Protein AF-A0A932GW50-F1 (afdb_monomer_lite)

Structure (mmCIF, N/CA/C/O backbone):
data_AF-A0A932GW50-F1
#
_entry.id   AF-A0A932GW50-F1
#
loop_
_atom_site.group_PDB
_atom_site.id
_atom_site.type_symbol
_atom_site.label_atom_id
_atom_site.label_alt_id
_atom_site.label_comp_id
_atom_site.label_asym_id
_atom_site.label_entity_id
_atom_site.label_seq_id
_atom_site.pdbx_PDB_ins_code
_atom_site.Cartn_x
_atom_site.Cartn_y
_atom_site.Cartn_z
_atom_site.occupancy
_atom_site.B_iso_or_equiv
_atom_site.auth_seq_id
_atom_site.auth_comp_id
_atom_site.auth_asym_id
_atom_site.auth_atom_id
_atom_site.pdbx_PDB_model_num
ATOM 1 N N . MET A 1 1 ? 64.331 -14.497 -25.524 1.00 54.19 1 MET A N 1
ATOM 2 C CA . MET A 1 1 ? 63.772 -13.332 -24.800 1.00 54.19 1 MET A CA 1
ATOM 3 C C . MET A 1 1 ? 62.437 -12.837 -25.366 1.00 54.19 1 MET A C 1
ATOM 5 O O . MET A 1 1 ? 61.730 -12.164 -24.634 1.00 54.19 1 MET A O 1
ATOM 9 N N . ASN A 1 2 ? 62.036 -13.218 -26.589 1.00 56.28 2 ASN A N 1
ATOM 10 C CA . ASN A 1 2 ? 60.777 -12.749 -27.195 1.00 56.28 2 ASN A CA 1
ATOM 11 C C . ASN A 1 2 ? 59.516 -13.504 -26.724 1.00 56.28 2 ASN A C 1
ATOM 13 O O . ASN A 1 2 ? 58.449 -12.908 -26.663 1.00 56.28 2 ASN A O 1
ATOM 17 N N . SER A 1 3 ? 59.632 -14.767 -26.294 1.00 57.75 3 SER A N 1
ATOM 18 C CA . SER A 1 3 ? 58.471 -15.575 -25.874 1.00 57.75 3 SER A CA 1
ATOM 19 C C . SER A 1 3 ? 57.813 -15.121 -24.563 1.00 57.75 3 SER A C 1
ATOM 21 O O . SER A 1 3 ? 56.636 -15.385 -24.340 1.00 57.75 3 SER A O 1
ATOM 23 N N . ALA A 1 4 ? 58.547 -14.421 -23.689 1.00 57.59 4 ALA A N 1
ATOM 24 C CA . ALA A 1 4 ? 58.008 -13.911 -22.426 1.00 57.59 4 ALA A CA 1
ATOM 25 C C . ALA A 1 4 ? 57.159 -12.637 -22.609 1.00 57.59 4 ALA A C 1
ATOM 27 O O . ALA A 1 4 ? 56.257 -12.383 -21.813 1.00 57.59 4 ALA A O 1
ATOM 28 N N . LEU A 1 5 ? 57.433 -11.852 -23.660 1.00 57.94 5 LEU A N 1
ATOM 29 C CA . LEU A 1 5 ? 56.688 -10.633 -23.985 1.00 57.94 5 LEU A CA 1
ATOM 30 C C . LEU A 1 5 ? 55.327 -10.967 -24.612 1.00 57.94 5 LEU A C 1
ATOM 32 O O . LEU A 1 5 ? 54.314 -10.465 -24.125 1.00 57.94 5 LEU A O 1
ATOM 36 N N . GLU A 1 6 ? 55.279 -11.897 -25.574 1.00 59.69 6 GLU A N 1
ATOM 37 C CA . GLU A 1 6 ? 54.020 -12.361 -26.190 1.00 59.69 6 GLU A CA 1
ATOM 38 C C . GLU A 1 6 ? 53.067 -12.999 -25.166 1.00 59.69 6 GLU A C 1
ATOM 40 O O . GLU A 1 6 ? 51.863 -12.743 -25.170 1.00 59.69 6 GLU A O 1
ATOM 45 N N . GLN A 1 7 ? 53.602 -13.763 -24.206 1.00 58.59 7 GLN A N 1
ATOM 46 C CA . GLN A 1 7 ? 52.792 -14.388 -23.155 1.00 58.59 7 GLN A CA 1
ATOM 47 C C . GLN A 1 7 ? 52.150 -13.361 -22.195 1.00 58.59 7 GLN A C 1
ATOM 49 O O . GLN A 1 7 ? 51.146 -13.661 -21.538 1.00 58.59 7 GLN A O 1
ATOM 54 N N . SER A 1 8 ? 52.711 -12.150 -22.099 1.00 63.62 8 SER A N 1
ATOM 55 C CA . SER A 1 8 ? 52.179 -11.068 -21.262 1.00 63.62 8 SER A CA 1
ATOM 56 C C . SER A 1 8 ? 51.014 -10.320 -21.926 1.00 63.62 8 SER A C 1
ATOM 58 O O . SER A 1 8 ? 50.035 -9.987 -21.249 1.00 63.62 8 SER A O 1
ATOM 60 N N . GLU A 1 9 ? 51.060 -10.131 -23.249 1.00 71.75 9 GLU A N 1
ATOM 61 C CA . GLU A 1 9 ? 49.996 -9.467 -24.014 1.00 71.75 9 GLU A CA 1
ATOM 62 C C . GLU A 1 9 ? 48.731 -10.324 -24.103 1.00 71.75 9 GLU A C 1
ATOM 64 O O . GLU A 1 9 ? 47.617 -9.814 -23.940 1.00 71.75 9 GLU A O 1
ATOM 69 N N . ASP A 1 10 ? 48.890 -11.637 -24.264 1.00 76.31 10 ASP A N 1
ATOM 70 C CA . ASP A 1 10 ? 47.763 -12.564 -24.371 1.00 76.31 10 ASP A CA 1
ATOM 71 C C . ASP A 1 10 ? 47.014 -12.704 -23.028 1.00 76.31 10 ASP A C 1
ATOM 73 O O . ASP A 1 10 ? 45.780 -12.671 -22.955 1.00 76.31 10 ASP A O 1
ATOM 77 N N . ARG A 1 11 ? 47.757 -12.714 -21.907 1.00 78.81 11 ARG A N 1
ATOM 78 C CA . ARG A 1 11 ? 47.176 -12.643 -20.552 1.00 78.81 11 ARG A CA 1
ATOM 79 C C . ARG A 1 11 ? 46.427 -11.334 -20.308 1.00 78.81 11 ARG A C 1
ATOM 81 O O . ARG A 1 11 ? 45.341 -11.367 -19.730 1.00 78.81 11 ARG A O 1
ATOM 88 N N . SER A 1 12 ? 46.980 -10.204 -20.749 1.00 82.75 12 SER A N 1
ATOM 89 C CA . SER A 1 12 ? 46.344 -8.887 -20.619 1.00 82.75 12 SER A CA 1
ATOM 90 C C . SER A 1 12 ? 45.033 -8.817 -21.407 1.00 82.75 12 SER A C 1
ATOM 92 O O . SER A 1 12 ? 44.006 -8.381 -20.883 1.00 82.75 12 SER A O 1
ATOM 94 N N . THR A 1 13 ? 45.030 -9.328 -22.639 1.00 89.44 13 THR A N 1
ATOM 95 C CA . THR A 1 13 ? 43.844 -9.349 -23.506 1.00 89.44 13 THR A CA 1
ATOM 96 C C . THR A 1 13 ? 42.754 -10.254 -22.939 1.00 89.44 13 THR A C 1
ATOM 98 O O . THR A 1 13 ? 41.602 -9.833 -22.816 1.00 89.44 13 THR A O 1
ATOM 101 N N . ARG A 1 14 ? 43.113 -11.461 -22.486 1.00 90.25 14 ARG A N 1
ATOM 102 C CA . ARG A 1 14 ? 42.169 -12.386 -21.846 1.00 90.25 14 ARG A CA 1
ATOM 103 C C . ARG A 1 14 ? 41.537 -11.788 -20.587 1.00 90.25 14 ARG A C 1
ATOM 105 O O . ARG A 1 14 ? 40.336 -11.938 -20.377 1.00 90.25 14 ARG A O 1
ATOM 112 N N . LEU A 1 15 ? 42.319 -11.079 -19.773 1.00 91.56 15 LEU A N 1
ATOM 113 C CA . LEU A 1 15 ? 41.830 -10.438 -18.551 1.00 91.56 15 LEU A CA 1
ATOM 114 C C . LEU A 1 15 ? 40.873 -9.275 -18.870 1.00 91.56 15 LEU A C 1
ATOM 116 O O . LEU A 1 15 ? 39.810 -9.181 -18.259 1.00 91.56 15 LEU A O 1
ATOM 120 N N . LYS A 1 16 ? 41.173 -8.457 -19.889 1.00 91.75 16 LYS A N 1
ATOM 121 C CA . LYS A 1 16 ? 40.257 -7.409 -20.383 1.00 91.75 16 LYS A CA 1
ATOM 122 C C . LYS A 1 16 ? 38.918 -7.987 -20.844 1.00 91.75 16 LYS A C 1
ATOM 124 O O . LYS A 1 16 ? 37.874 -7.455 -20.479 1.00 91.75 16 LYS A O 1
ATOM 129 N N . VAL A 1 17 ? 38.937 -9.092 -21.593 1.00 94.62 17 VAL A N 1
ATOM 130 C CA . VAL A 1 17 ? 37.711 -9.773 -22.047 1.00 94.62 17 VAL A CA 1
ATOM 131 C C . VAL A 1 17 ? 36.882 -10.260 -20.857 1.00 94.62 17 VAL A C 1
ATOM 133 O O . VAL A 1 17 ? 35.674 -10.035 -20.828 1.00 94.62 17 VAL A O 1
ATOM 136 N N . VAL A 1 18 ? 37.515 -10.859 -19.843 1.00 95.81 18 VAL A N 1
ATOM 137 C CA . VAL A 1 18 ? 36.823 -11.294 -18.617 1.00 95.81 18 VAL A CA 1
ATOM 138 C C . VAL A 1 18 ? 36.195 -10.109 -17.879 1.00 95.81 18 VAL A C 1
ATOM 140 O O . VAL A 1 18 ? 35.036 -10.201 -17.480 1.00 95.81 18 VAL A O 1
ATOM 143 N N . ILE A 1 19 ? 36.909 -8.987 -17.740 1.00 95.19 19 ILE A N 1
ATOM 144 C CA . ILE A 1 19 ? 36.374 -7.773 -17.101 1.00 95.19 19 ILE A CA 1
ATOM 145 C C . ILE A 1 19 ? 35.148 -7.249 -17.856 1.00 95.19 19 ILE A C 1
ATOM 147 O O . ILE A 1 19 ? 34.147 -6.913 -17.227 1.00 95.19 19 ILE A O 1
ATOM 151 N N . ILE A 1 20 ? 35.199 -7.205 -19.191 1.00 96.69 20 ILE A N 1
ATOM 152 C CA . ILE A 1 20 ? 34.076 -6.738 -20.018 1.00 96.69 20 ILE A CA 1
ATOM 153 C C . ILE A 1 20 ? 32.851 -7.638 -19.824 1.00 96.69 20 ILE A C 1
ATOM 155 O O . ILE A 1 20 ? 31.753 -7.136 -19.591 1.00 96.69 20 ILE A O 1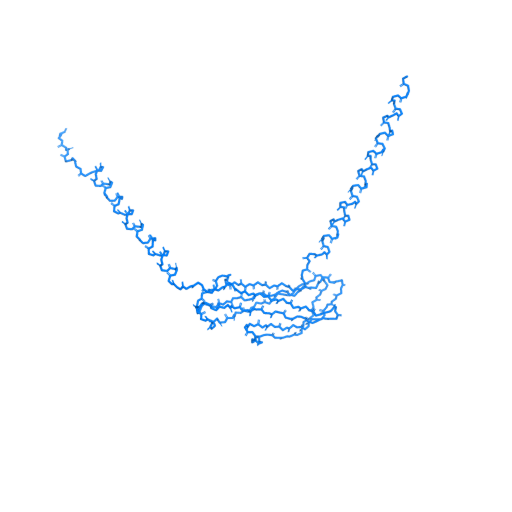
ATOM 159 N N . TRP A 1 21 ? 33.028 -8.961 -19.853 1.00 96.81 21 TRP A N 1
ATOM 160 C CA . TRP A 1 21 ? 31.935 -9.906 -19.599 1.00 96.81 21 TRP A CA 1
ATOM 161 C C . TRP A 1 21 ? 31.337 -9.749 -18.201 1.00 96.81 21 TRP A C 1
ATOM 163 O O . TRP A 1 21 ? 30.116 -9.772 -18.042 1.00 96.81 21 TRP A O 1
ATOM 173 N N . LEU A 1 22 ? 32.185 -9.543 -17.194 1.00 96.38 22 LEU A N 1
ATOM 174 C CA . LEU A 1 22 ? 31.752 -9.344 -15.815 1.00 96.38 22 LEU A CA 1
ATOM 175 C C . LEU A 1 22 ? 30.967 -8.031 -15.667 1.00 96.38 22 LEU A C 1
ATOM 177 O O . LEU A 1 22 ? 29.923 -8.015 -15.018 1.00 96.38 22 LEU A O 1
ATOM 181 N N . ALA A 1 23 ? 31.393 -6.959 -16.341 1.00 95.94 23 ALA A N 1
ATOM 182 C CA . ALA A 1 23 ? 30.664 -5.692 -16.380 1.00 95.94 23 ALA A CA 1
ATOM 183 C C . ALA A 1 23 ? 29.283 -5.830 -17.047 1.00 95.94 23 ALA A C 1
ATOM 185 O O . ALA A 1 23 ? 28.300 -5.314 -16.517 1.00 95.94 23 ALA A O 1
ATOM 186 N N . ILE A 1 24 ? 29.183 -6.562 -18.164 1.00 95.62 24 ILE A N 1
ATOM 187 C CA . ILE A 1 24 ? 27.903 -6.827 -18.845 1.00 95.62 24 ILE A CA 1
ATOM 188 C C . ILE A 1 24 ? 26.958 -7.627 -17.936 1.00 95.62 24 ILE A C 1
ATOM 190 O O . ILE A 1 24 ? 25.783 -7.278 -17.819 1.00 95.62 24 ILE A O 1
ATOM 194 N N . LEU A 1 25 ? 27.460 -8.662 -17.253 1.00 95.75 25 LEU A N 1
ATOM 195 C CA . LEU A 1 25 ? 26.669 -9.456 -16.304 1.00 95.75 25 LEU A CA 1
ATOM 196 C C . LEU A 1 25 ? 26.191 -8.626 -15.104 1.00 95.75 25 LEU A C 1
ATOM 198 O O . LEU A 1 25 ? 25.042 -8.760 -14.674 1.00 95.75 25 LEU A O 1
ATOM 202 N N . LEU A 1 26 ? 27.036 -7.734 -14.582 1.00 94.81 26 LEU A N 1
ATOM 203 C CA . LEU A 1 26 ? 26.652 -6.825 -13.502 1.00 94.81 26 LEU A CA 1
ATOM 204 C C . LEU A 1 26 ? 25.593 -5.816 -13.959 1.00 94.81 26 LEU A C 1
ATOM 206 O O . LEU A 1 26 ? 24.588 -5.652 -13.272 1.00 94.81 26 LEU A O 1
ATOM 210 N N . LEU A 1 27 ? 25.752 -5.197 -15.134 1.00 94.50 27 LEU A N 1
ATOM 211 C CA . LEU A 1 27 ? 24.734 -4.286 -15.671 1.00 94.50 27 LEU A CA 1
ATOM 212 C C . LEU A 1 27 ? 23.408 -5.010 -15.929 1.00 94.50 27 LEU A C 1
ATOM 214 O O . LEU A 1 27 ? 22.349 -4.490 -15.584 1.00 94.50 27 LEU A O 1
ATOM 218 N N . GLY A 1 28 ? 23.459 -6.213 -16.506 1.00 90.12 28 GLY A N 1
ATOM 219 C CA . GLY A 1 28 ? 22.273 -7.019 -16.787 1.00 90.12 28 GLY A CA 1
ATOM 220 C C . GLY A 1 28 ? 21.525 -7.429 -15.518 1.00 90.12 28 GLY A C 1
ATOM 221 O O . GLY A 1 28 ? 20.305 -7.281 -15.444 1.00 90.12 28 GLY A O 1
ATOM 222 N N . SER A 1 29 ? 22.247 -7.889 -14.493 1.00 87.62 29 SER A N 1
ATOM 223 C CA . SER A 1 29 ? 21.644 -8.271 -13.208 1.00 87.62 29 SER A CA 1
ATOM 224 C C . SER A 1 29 ? 21.069 -7.069 -12.455 1.00 87.62 29 SER A C 1
ATOM 226 O O . SER A 1 29 ? 19.954 -7.147 -11.931 1.00 87.62 29 SER A O 1
ATOM 228 N N . PHE A 1 30 ? 21.762 -5.927 -12.470 1.00 87.25 30 PHE A N 1
ATOM 229 C CA . PHE A 1 30 ? 21.247 -4.682 -11.908 1.00 87.25 30 PHE A CA 1
ATOM 230 C C . PHE A 1 30 ? 19.962 -4.236 -12.616 1.00 87.25 30 PHE A C 1
ATOM 232 O O . PHE A 1 30 ? 18.960 -3.948 -11.963 1.00 87.25 30 PHE A O 1
ATOM 239 N N . TRP A 1 31 ? 19.950 -4.251 -13.951 1.00 83.56 31 TRP A N 1
ATOM 240 C CA . TRP A 1 31 ? 18.788 -3.844 -14.739 1.00 83.56 31 TRP A CA 1
ATOM 241 C C . TRP A 1 31 ? 17.562 -4.737 -14.495 1.00 83.56 31 TRP A C 1
ATOM 243 O O . TRP A 1 31 ? 16.449 -4.232 -14.337 1.00 83.56 31 TRP A O 1
ATOM 253 N N . LEU A 1 32 ? 17.762 -6.055 -14.385 1.00 76.12 32 LEU A N 1
ATOM 254 C CA . LEU A 1 32 ? 16.700 -6.998 -14.013 1.00 76.12 32 LEU A CA 1
ATOM 255 C C . LEU A 1 32 ? 16.159 -6.734 -12.602 1.00 76.12 32 LEU A C 1
ATOM 257 O O . LEU A 1 32 ? 14.947 -6.771 -12.395 1.00 76.12 32 LEU A O 1
ATOM 261 N N . THR A 1 33 ? 17.036 -6.414 -11.650 1.00 75.56 33 THR A N 1
ATOM 262 C CA . THR A 1 33 ? 16.648 -6.125 -10.260 1.00 75.56 33 THR A CA 1
ATOM 263 C C . THR A 1 33 ? 15.808 -4.850 -10.162 1.00 75.56 33 THR A C 1
ATOM 265 O O . THR A 1 33 ? 14.789 -4.830 -9.475 1.00 75.56 33 THR A O 1
ATOM 268 N N . VAL A 1 34 ? 16.180 -3.797 -10.899 1.00 70.31 34 VAL A N 1
ATOM 269 C CA . VAL A 1 34 ? 15.427 -2.531 -10.927 1.00 70.31 34 VAL A CA 1
ATOM 270 C C . VAL A 1 34 ? 14.025 -2.726 -11.509 1.00 70.31 34 VAL A C 1
ATOM 272 O O . VAL A 1 34 ? 13.068 -2.142 -11.005 1.00 70.31 34 VAL A O 1
ATOM 275 N N . ARG A 1 35 ? 13.869 -3.585 -12.525 1.00 63.19 35 ARG A N 1
ATOM 276 C CA . ARG A 1 35 ? 12.560 -3.873 -13.134 1.00 63.19 35 ARG A CA 1
ATOM 277 C C . ARG A 1 35 ? 11.617 -4.688 -12.243 1.00 63.19 35 ARG A C 1
ATOM 279 O O . ARG A 1 35 ? 10.413 -4.639 -12.466 1.00 63.19 35 ARG A O 1
ATOM 286 N N . GLY A 1 36 ? 12.143 -5.442 -11.277 1.00 55.59 36 GLY A N 1
ATOM 287 C CA . GLY A 1 36 ? 11.352 -6.353 -10.442 1.00 55.59 36 GLY A CA 1
ATOM 288 C C . GLY A 1 36 ? 10.810 -5.763 -9.136 1.00 55.59 36 GLY A C 1
ATOM 289 O O . GLY A 1 36 ? 10.052 -6.443 -8.455 1.00 55.59 36 GLY A O 1
ATOM 290 N N . SER A 1 37 ? 11.203 -4.545 -8.751 1.00 54.31 37 SER A N 1
ATOM 291 C CA . SER A 1 37 ? 11.087 -4.097 -7.348 1.00 54.31 37 SER A CA 1
ATOM 292 C C . SER A 1 37 ? 9.887 -3.197 -7.026 1.00 54.31 37 SER A C 1
ATOM 294 O O . SER A 1 37 ? 9.643 -2.857 -5.870 1.00 54.31 37 SER A O 1
ATOM 296 N N . SER A 1 38 ? 9.108 -2.772 -8.014 1.00 66.44 38 SER A N 1
ATOM 297 C CA . SER A 1 38 ? 8.016 -1.838 -7.752 1.00 66.44 38 SER A CA 1
ATOM 298 C C . SER A 1 38 ? 6.679 -2.577 -7.656 1.00 66.44 38 SER A C 1
ATOM 300 O O . SER A 1 38 ? 6.110 -3.024 -8.647 1.00 66.44 38 SER A O 1
ATOM 302 N N . ASP A 1 39 ? 6.155 -2.704 -6.437 1.00 83.06 39 ASP A N 1
ATOM 303 C CA . ASP A 1 39 ? 4.800 -3.214 -6.207 1.00 83.06 39 ASP A CA 1
ATOM 304 C C . ASP A 1 39 ? 3.771 -2.229 -6.812 1.00 83.06 39 ASP A C 1
ATOM 306 O O . ASP A 1 39 ? 3.872 -1.013 -6.590 1.00 83.06 39 ASP A O 1
ATOM 310 N N . PRO A 1 40 ? 2.760 -2.704 -7.563 1.00 86.06 40 PRO A N 1
ATOM 311 C CA . PRO A 1 40 ? 1.728 -1.843 -8.150 1.00 86.06 40 PRO A CA 1
ATOM 312 C C . PRO A 1 40 ? 0.830 -1.195 -7.082 1.00 86.06 40 PRO A C 1
ATOM 314 O O . PRO A 1 40 ? 0.293 -0.107 -7.301 1.00 86.06 40 PRO A O 1
ATOM 317 N N . VAL A 1 41 ? 0.740 -1.816 -5.899 1.00 91.50 41 VAL A N 1
ATOM 318 C CA . VAL A 1 41 ? 0.057 -1.287 -4.714 1.00 91.50 41 VAL A CA 1
ATOM 319 C C . VAL A 1 41 ? 0.971 -1.392 -3.500 1.00 91.50 41 VAL A C 1
ATOM 321 O O . VAL A 1 41 ? 1.452 -2.473 -3.167 1.00 91.50 41 VAL A O 1
ATOM 324 N N . SER A 1 42 ? 1.152 -0.282 -2.791 1.00 91.06 42 SER A N 1
ATOM 325 C CA . SER A 1 42 ? 1.766 -0.257 -1.462 1.00 91.06 42 SER A CA 1
ATOM 326 C C . SER A 1 42 ? 0.723 0.141 -0.422 1.00 91.06 42 SER A C 1
ATOM 328 O O . SER A 1 42 ? -0.127 0.984 -0.700 1.00 91.06 42 SER A O 1
ATOM 330 N N . LEU A 1 43 ? 0.776 -0.473 0.758 1.00 92.75 43 LEU A N 1
ATOM 331 C CA . LEU A 1 43 ? -0.144 -0.237 1.866 1.00 92.75 43 LEU A CA 1
ATOM 332 C C . LEU A 1 43 ? 0.658 -0.159 3.167 1.00 92.75 43 LEU A C 1
ATOM 334 O O . LEU A 1 43 ? 1.473 -1.036 3.451 1.00 92.75 43 LEU A O 1
ATOM 338 N N . ALA A 1 44 ? 0.419 0.888 3.944 1.00 91.81 44 ALA A N 1
ATOM 339 C CA . ALA A 1 44 ? 1.038 1.138 5.235 1.00 91.81 44 ALA A CA 1
ATOM 340 C C . ALA A 1 44 ? -0.014 1.636 6.229 1.00 91.81 44 ALA A C 1
ATOM 342 O O . ALA A 1 44 ? -0.982 2.293 5.850 1.00 91.81 44 ALA A O 1
ATOM 343 N N . VAL A 1 45 ? 0.180 1.323 7.508 1.00 90.06 45 VAL A N 1
ATOM 344 C CA . VAL A 1 45 ? -0.753 1.671 8.583 1.00 90.06 45 VAL A CA 1
ATOM 345 C C . VAL A 1 45 ? 0.022 2.279 9.748 1.00 90.06 45 VAL A C 1
ATOM 347 O O . VAL A 1 45 ? 1.070 1.763 10.139 1.00 90.06 45 VAL A O 1
ATOM 350 N N . ILE A 1 46 ? -0.483 3.396 10.273 1.00 88.62 46 ILE A N 1
ATOM 351 C CA . ILE A 1 46 ? 0.135 4.174 11.348 1.00 88.62 46 ILE A CA 1
ATOM 352 C C . ILE A 1 46 ? -0.937 4.489 12.406 1.00 88.62 46 ILE A C 1
ATOM 354 O O . ILE A 1 46 ? -1.974 5.039 12.045 1.00 88.62 46 ILE A O 1
ATOM 358 N N . PRO A 1 47 ? -0.707 4.214 13.701 1.00 84.19 47 PRO A N 1
ATOM 359 C CA . PRO A 1 47 ? 0.471 3.554 14.274 1.00 84.19 47 PRO A CA 1
ATOM 360 C C . PRO A 1 47 ? 0.518 2.046 13.964 1.00 84.19 47 PRO A C 1
ATOM 362 O O . PRO A 1 47 ? -0.513 1.409 13.766 1.00 84.19 47 PRO A O 1
ATOM 365 N N . GLN A 1 48 ? 1.724 1.461 13.950 1.00 78.25 48 GLN A N 1
ATOM 366 C CA . GLN A 1 48 ? 1.907 0.015 13.720 1.00 78.25 48 GLN A CA 1
ATOM 367 C C . GLN A 1 48 ? 1.307 -0.847 14.837 1.00 78.25 48 GLN A C 1
ATOM 369 O O . GLN A 1 48 ? 0.849 -1.956 14.580 1.00 78.25 48 GLN A O 1
ATOM 374 N N . VAL A 1 49 ? 1.319 -0.335 16.071 1.00 79.19 49 VAL A N 1
ATOM 375 C CA . VAL A 1 49 ? 0.665 -0.948 17.229 1.00 79.19 49 VAL A CA 1
ATOM 376 C C . VAL A 1 49 ? -0.495 -0.039 17.616 1.00 79.19 49 VAL A C 1
ATOM 378 O O . VAL A 1 49 ? -0.281 0.950 18.323 1.00 79.19 49 VAL A O 1
ATOM 381 N N . PRO A 1 50 ? -1.698 -0.300 17.092 1.00 75.62 50 PRO A N 1
ATOM 382 C CA . PRO A 1 50 ? -2.846 0.528 17.393 1.00 75.62 50 PRO A CA 1
ATOM 383 C C . PRO A 1 50 ? -3.279 0.355 18.851 1.00 75.62 50 PRO A C 1
ATOM 385 O O . PRO A 1 50 ? -3.053 -0.681 19.480 1.00 75.62 50 PRO A O 1
ATOM 388 N N . ARG A 1 51 ? -3.879 1.412 19.399 1.00 76.94 51 ARG A N 1
ATOM 389 C CA . ARG A 1 51 ? -4.470 1.433 20.739 1.00 76.94 51 ARG A CA 1
ATOM 390 C C . ARG A 1 51 ? -5.984 1.497 20.629 1.00 76.94 51 ARG A C 1
ATOM 392 O O . ARG A 1 51 ? -6.538 1.980 19.639 1.00 76.94 51 ARG A O 1
ATOM 399 N N . GLU A 1 52 ? -6.647 0.961 21.639 1.00 77.81 52 GLU A N 1
ATOM 400 C CA . GLU A 1 52 ? -8.101 0.983 21.724 1.00 77.81 52 GLU A CA 1
ATOM 401 C C . GLU A 1 52 ? -8.611 2.433 21.705 1.00 77.81 52 GLU A C 1
ATOM 403 O O . GLU A 1 52 ? -8.078 3.293 22.404 1.00 77.81 52 GLU A O 1
ATOM 408 N N . GLY A 1 53 ? -9.601 2.717 20.855 1.00 77.94 53 GLY A N 1
ATOM 409 C CA . GLY A 1 53 ? -10.198 4.050 20.714 1.00 77.94 53 GLY A CA 1
ATOM 410 C C . GLY A 1 53 ? -9.341 5.108 20.002 1.00 77.94 53 GLY A C 1
ATOM 411 O O . GLY A 1 53 ? -9.866 6.166 19.654 1.00 77.94 53 GLY A O 1
ATOM 412 N N . GLU A 1 54 ? -8.058 4.847 19.729 1.00 83.56 54 GLU A N 1
ATOM 413 C CA . GLU A 1 54 ? -7.215 5.764 18.956 1.00 83.56 54 GLU A CA 1
ATOM 414 C C . GLU A 1 54 ? -7.433 5.574 17.441 1.00 83.56 54 GLU A C 1
ATOM 416 O O . GLU A 1 54 ? -7.534 4.439 16.960 1.00 83.56 54 GLU A O 1
ATOM 421 N N . PRO A 1 55 ? -7.514 6.664 16.654 1.00 86.38 55 PRO A N 1
ATOM 422 C CA . PRO A 1 55 ? -7.670 6.569 15.210 1.00 86.38 55 PRO A CA 1
ATOM 423 C C . PRO A 1 55 ? -6.417 5.983 14.555 1.00 86.38 55 PRO A C 1
ATOM 425 O O . PRO A 1 55 ? -5.287 6.247 14.965 1.00 86.38 55 PRO A O 1
ATOM 428 N N . VAL A 1 56 ? -6.630 5.228 13.483 1.00 89.19 56 VAL A N 1
ATOM 429 C CA . VAL A 1 56 ? -5.575 4.596 12.695 1.00 89.19 56 VAL A CA 1
ATOM 430 C C . VAL A 1 56 ? -5.558 5.213 11.305 1.00 89.19 56 VAL A C 1
ATOM 432 O O . VAL A 1 56 ? -6.588 5.329 10.648 1.00 89.19 56 VAL A O 1
ATOM 435 N N . ILE A 1 57 ? -4.382 5.615 10.840 1.00 90.88 57 ILE A N 1
ATOM 436 C CA . ILE A 1 57 ? -4.175 6.177 9.511 1.00 90.88 57 ILE A CA 1
ATOM 437 C C . ILE A 1 57 ? -3.716 5.055 8.588 1.00 90.88 57 ILE A C 1
ATOM 439 O O . ILE A 1 57 ? -2.623 4.510 8.749 1.00 90.88 57 ILE A O 1
ATOM 443 N N . ALA A 1 58 ? -4.542 4.728 7.603 1.00 92.50 58 ALA A N 1
ATOM 444 C CA . ALA A 1 58 ? -4.171 3.845 6.513 1.00 92.50 58 ALA A CA 1
ATOM 445 C C . ALA A 1 58 ? -3.714 4.683 5.318 1.00 92.50 58 ALA A C 1
ATOM 447 O O . ALA A 1 58 ? -4.403 5.606 4.881 1.00 92.50 58 ALA A O 1
ATOM 448 N N . VAL A 1 59 ? -2.542 4.360 4.788 1.00 93.69 59 VAL A N 1
ATOM 449 C CA . VAL A 1 59 ? -1.959 5.010 3.620 1.00 93.69 59 VAL A CA 1
ATOM 450 C C . VAL A 1 59 ? -1.759 3.958 2.552 1.00 93.69 59 VAL A C 1
ATOM 452 O O . VAL A 1 59 ? -1.038 2.986 2.770 1.00 93.69 59 VAL A O 1
ATOM 455 N N . PHE A 1 60 ? -2.360 4.156 1.384 1.00 94.00 60 PHE A N 1
ATOM 456 C CA . PHE A 1 60 ? -2.096 3.304 0.233 1.00 94.00 60 PHE A CA 1
ATOM 457 C C . PHE A 1 60 ? -1.626 4.118 -0.962 1.00 94.00 60 PHE A C 1
ATOM 459 O O . PHE A 1 60 ? -2.019 5.266 -1.168 1.00 94.00 60 PHE A O 1
ATOM 466 N N . LYS A 1 61 ? -0.743 3.515 -1.750 1.00 94.31 61 LYS A N 1
ATOM 467 C CA . LYS A 1 61 ? -0.122 4.124 -2.918 1.00 94.31 61 LYS A CA 1
ATOM 468 C C . LYS A 1 61 ? -0.349 3.228 -4.124 1.00 94.31 61 LYS A C 1
ATOM 470 O O . LYS A 1 61 ? 0.021 2.057 -4.102 1.00 94.31 61 LYS A O 1
ATOM 475 N N . LEU A 1 62 ? -0.939 3.799 -5.166 1.00 94.06 62 LEU A N 1
ATOM 476 C CA . LEU A 1 62 ? -1.115 3.177 -6.471 1.00 94.06 62 LEU A CA 1
ATOM 477 C C . LEU A 1 62 ? 0.031 3.633 -7.374 1.00 94.06 62 LEU A C 1
ATOM 479 O O . LEU A 1 62 ? 0.233 4.836 -7.555 1.00 94.06 62 LEU A O 1
ATOM 483 N N . ASN A 1 63 ? 0.789 2.689 -7.924 1.00 92.19 63 ASN A N 1
ATOM 484 C CA . ASN A 1 63 ? 1.969 2.969 -8.738 1.00 92.19 63 ASN A CA 1
ATOM 485 C C . ASN A 1 63 ? 1.721 2.579 -10.198 1.00 92.19 63 ASN A C 1
ATOM 487 O O . ASN A 1 63 ? 1.351 1.441 -10.483 1.00 92.19 63 ASN A O 1
ATOM 491 N N . ASN A 1 64 ? 2.001 3.493 -11.128 1.00 91.56 64 ASN A N 1
ATOM 492 C CA . ASN A 1 64 ? 2.066 3.196 -12.551 1.00 91.56 64 ASN A CA 1
ATOM 493 C C . ASN A 1 64 ? 3.527 3.169 -13.009 1.00 91.56 64 ASN A C 1
ATOM 495 O O . ASN A 1 64 ? 4.170 4.199 -13.163 1.00 91.56 64 ASN A O 1
ATOM 499 N N . GLN A 1 65 ? 4.049 1.975 -13.264 1.00 84.88 65 GLN A N 1
ATOM 500 C CA . GLN A 1 65 ? 5.421 1.786 -13.760 1.00 84.88 65 GLN A CA 1
ATOM 501 C C . GLN A 1 65 ? 5.492 1.689 -15.278 1.00 84.88 65 GLN A C 1
ATOM 503 O O . GLN A 1 65 ? 6.536 1.382 -15.852 1.00 84.88 65 GLN A O 1
ATOM 508 N N . SER A 1 66 ? 4.356 1.857 -15.942 1.00 84.31 66 SER A N 1
ATOM 509 C CA . SER A 1 66 ? 4.316 1.782 -17.382 1.00 84.31 66 SER A CA 1
ATOM 510 C C . SER A 1 66 ? 4.760 3.080 -18.028 1.00 84.31 66 SER A C 1
ATOM 512 O O . SER A 1 66 ? 4.672 4.149 -17.431 1.00 84.31 66 SER A O 1
ATOM 514 N N . ALA A 1 67 ? 5.204 2.963 -19.278 1.00 86.88 67 ALA A N 1
ATOM 515 C CA . ALA A 1 67 ? 5.501 4.094 -20.150 1.00 86.88 67 ALA A CA 1
ATOM 516 C C . ALA A 1 67 ? 4.231 4.728 -20.758 1.00 86.88 67 ALA A C 1
ATOM 518 O O . ALA A 1 67 ? 4.327 5.517 -21.690 1.00 86.88 67 ALA A O 1
ATOM 519 N N . ALA A 1 68 ? 3.041 4.340 -20.286 1.00 90.75 68 ALA A N 1
ATOM 520 C CA . ALA A 1 68 ? 1.764 4.865 -20.744 1.00 90.75 68 ALA A CA 1
ATOM 521 C C . ALA A 1 68 ? 0.910 5.288 -19.538 1.00 90.75 68 ALA A C 1
ATOM 523 O O . ALA A 1 68 ? 1.095 4.771 -18.436 1.00 90.75 68 ALA A O 1
ATOM 524 N N . PRO A 1 69 ? -0.049 6.206 -19.701 1.00 91.44 69 PRO A N 1
ATOM 525 C CA . PRO A 1 69 ? -1.043 6.457 -18.667 1.00 91.44 69 PRO A CA 1
ATOM 526 C C . PRO A 1 69 ? -1.855 5.188 -18.380 1.00 91.44 69 PRO A C 1
ATOM 528 O O . PRO A 1 69 ? -2.241 4.476 -19.306 1.00 91.44 69 PRO A O 1
ATOM 531 N N . LEU A 1 70 ? -2.127 4.912 -17.105 1.00 93.50 70 LEU A N 1
ATOM 532 C CA . LEU A 1 70 ? -2.911 3.754 -16.681 1.00 93.50 70 LEU A CA 1
ATOM 533 C C . LEU A 1 70 ? -4.161 4.214 -15.934 1.00 93.50 70 LEU A C 1
ATOM 535 O O . LEU A 1 70 ? -4.071 4.955 -14.952 1.00 93.50 70 LEU A O 1
ATOM 539 N N . VAL A 1 71 ? -5.323 3.743 -16.386 1.00 95.31 71 VAL A N 1
ATOM 540 C CA . VAL A 1 71 ? -6.592 3.914 -15.675 1.00 95.31 71 VAL A CA 1
ATOM 541 C C . VAL A 1 71 ? -6.759 2.757 -14.696 1.00 95.31 71 VAL A C 1
ATOM 543 O O . VAL A 1 71 ? -6.690 1.588 -15.074 1.00 95.31 71 VAL A O 1
ATOM 546 N N . ILE A 1 72 ? -6.947 3.092 -13.424 1.00 95.06 72 ILE A N 1
ATOM 547 C CA . ILE A 1 72 ? -7.053 2.143 -12.321 1.00 95.06 72 ILE A CA 1
ATOM 548 C C . ILE A 1 72 ? -8.377 2.378 -11.603 1.00 95.06 72 ILE A C 1
ATOM 550 O O . ILE A 1 72 ? -8.639 3.481 -11.121 1.00 95.06 72 ILE A O 1
ATOM 554 N N . SER A 1 73 ? -9.180 1.326 -11.485 1.00 96.75 73 SER A N 1
ATOM 555 C CA . SER A 1 73 ? -10.285 1.263 -10.530 1.00 96.75 73 SER A CA 1
ATOM 556 C C . SER A 1 73 ? -9.755 0.692 -9.224 1.00 96.75 73 SER A C 1
ATOM 558 O O . SER A 1 73 ? -9.092 -0.342 -9.241 1.00 96.75 73 SER A O 1
ATOM 560 N N . TYR A 1 74 ? -10.031 1.325 -8.091 1.00 96.25 74 TYR A N 1
ATOM 561 C CA . TYR A 1 74 ? -9.574 0.849 -6.790 1.00 96.25 74 TYR A CA 1
ATOM 562 C C . TYR A 1 74 ? -10.714 0.784 -5.779 1.00 96.25 74 TYR A C 1
ATOM 564 O O . TYR A 1 74 ? -11.674 1.549 -5.855 1.00 96.25 74 TYR A O 1
ATOM 572 N N . GLN A 1 75 ? -10.580 -0.137 -4.830 1.00 97.00 75 GLN A N 1
ATOM 573 C CA . GLN A 1 75 ? -11.464 -0.312 -3.684 1.00 97.00 75 GLN A CA 1
ATOM 574 C C . GLN A 1 75 ? -10.606 -0.528 -2.441 1.00 97.00 75 GLN A C 1
ATOM 576 O O . GLN A 1 75 ? -9.687 -1.350 -2.443 1.00 97.00 75 GLN A O 1
ATOM 581 N N . PHE A 1 76 ? -10.898 0.215 -1.384 1.00 96.00 76 PHE A N 1
ATOM 582 C CA . PHE A 1 76 ? -10.206 0.150 -0.110 1.00 96.00 76 PHE A CA 1
ATOM 583 C C . PHE A 1 76 ? -11.173 -0.297 0.980 1.00 96.00 76 PHE A C 1
ATOM 585 O O . PHE A 1 76 ? -12.201 0.340 1.214 1.00 96.00 76 PHE A O 1
ATOM 592 N N . TYR A 1 77 ? -10.809 -1.383 1.650 1.00 94.56 77 TYR A N 1
ATOM 593 C CA . TYR A 1 77 ? -11.583 -1.998 2.711 1.00 94.56 77 TYR A CA 1
ATOM 594 C C . TYR A 1 77 ? -10.827 -1.943 4.037 1.00 94.56 77 TYR A C 1
ATOM 596 O O . TYR A 1 77 ? -9.615 -2.177 4.073 1.00 94.56 77 TYR A O 1
ATOM 604 N N . ALA A 1 78 ? -11.556 -1.734 5.131 1.00 92.31 78 ALA A N 1
ATOM 605 C CA . ALA A 1 78 ? -11.079 -2.004 6.485 1.00 92.31 78 ALA A CA 1
ATOM 606 C C . ALA A 1 78 ? -12.046 -2.963 7.178 1.00 92.31 78 ALA A C 1
ATOM 608 O O . ALA A 1 78 ? -13.250 -2.739 7.179 1.00 92.31 78 ALA A O 1
ATOM 609 N N . ASN A 1 79 ? -11.530 -4.054 7.741 1.00 88.94 79 ASN A N 1
ATOM 610 C CA . ASN A 1 79 ? -12.310 -5.114 8.386 1.00 88.94 79 ASN A CA 1
ATOM 611 C C . ASN A 1 79 ? -13.472 -5.649 7.528 1.00 88.94 79 ASN A C 1
ATOM 613 O O . ASN A 1 79 ? -14.502 -6.064 8.047 1.00 88.94 79 ASN A O 1
ATOM 617 N N . GLY A 1 80 ? -13.306 -5.645 6.202 1.00 88.56 80 GLY A N 1
ATOM 618 C CA . GLY A 1 80 ? -14.337 -6.066 5.250 1.00 88.56 80 GLY A CA 1
ATOM 619 C C . GLY A 1 80 ? -15.356 -4.983 4.877 1.00 88.56 80 GLY A C 1
ATOM 620 O O . GLY A 1 80 ? -16.123 -5.191 3.941 1.00 88.56 80 GLY A O 1
ATOM 621 N N . GLU A 1 81 ? -15.337 -3.819 5.526 1.00 91.00 81 GLU A N 1
ATOM 622 C CA . GLU A 1 81 ? -16.166 -2.666 5.170 1.00 91.00 81 GLU A CA 1
ATOM 623 C C . GLU A 1 81 ? -15.500 -1.846 4.060 1.00 91.00 81 GLU A C 1
ATOM 625 O O . GLU A 1 81 ? -14.315 -1.523 4.152 1.00 91.00 81 GLU A O 1
ATOM 630 N N . LEU A 1 82 ? -16.252 -1.509 3.007 1.00 92.25 82 LEU A N 1
ATOM 631 C CA . LEU A 1 82 ? -15.774 -0.650 1.923 1.00 92.25 82 LEU A CA 1
ATOM 632 C C . LEU A 1 82 ? -15.745 0.805 2.397 1.00 92.25 82 LEU A C 1
ATOM 634 O O . LEU A 1 82 ? -16.789 1.408 2.625 1.00 92.25 82 LEU A O 1
ATOM 638 N N . LEU A 1 83 ? -14.547 1.372 2.503 1.00 91.44 83 LEU A N 1
ATOM 639 C CA . LEU A 1 83 ? -14.351 2.747 2.963 1.00 91.44 83 LEU A CA 1
ATOM 640 C C . LEU A 1 83 ? -14.221 3.738 1.814 1.00 91.44 83 LEU A C 1
ATOM 642 O O . LEU A 1 83 ? -14.630 4.891 1.931 1.00 91.44 83 LEU A O 1
ATOM 646 N N . MET A 1 84 ? -13.595 3.312 0.719 1.00 92.50 84 MET A N 1
ATOM 647 C CA . MET A 1 84 ? -13.348 4.178 -0.423 1.00 92.50 84 MET A CA 1
ATOM 648 C C . MET A 1 84 ? -13.304 3.364 -1.705 1.00 92.50 84 MET A C 1
ATOM 650 O O . MET A 1 84 ? -12.685 2.303 -1.759 1.00 92.50 84 MET A O 1
ATOM 654 N N . GLU A 1 85 ? -13.902 3.898 -2.757 1.00 95.62 85 GLU A N 1
ATOM 655 C CA . GLU A 1 85 ? -13.743 3.388 -4.109 1.00 95.62 85 GLU A CA 1
ATOM 656 C C . GLU A 1 85 ? -13.623 4.537 -5.099 1.00 95.62 85 GLU A C 1
ATOM 658 O O . GLU A 1 85 ? -14.044 5.667 -4.838 1.00 95.62 85 GLU A O 1
ATOM 663 N N . GLY A 1 86 ? -13.018 4.258 -6.245 1.00 95.06 86 GLY A N 1
ATOM 664 C CA . GLY A 1 86 ? -12.948 5.239 -7.306 1.00 95.06 86 GLY A CA 1
ATOM 665 C C . GLY A 1 86 ? -12.155 4.766 -8.504 1.00 95.06 86 GLY A C 1
ATOM 666 O O . GLY A 1 86 ? -11.524 3.711 -8.505 1.00 95.06 86 GLY A O 1
ATOM 667 N N . ILE A 1 87 ? -12.174 5.605 -9.532 1.00 96.25 87 ILE A N 1
ATOM 668 C CA . ILE A 1 87 ? -11.407 5.412 -10.756 1.00 96.25 87 ILE A CA 1
ATOM 669 C C . ILE A 1 87 ? -10.422 6.567 -10.862 1.00 96.25 87 ILE A C 1
ATOM 671 O O . ILE A 1 87 ? -10.771 7.728 -10.640 1.00 96.25 87 ILE A O 1
ATOM 675 N N . THR A 1 88 ? -9.168 6.262 -11.172 1.00 95.06 88 THR A N 1
ATOM 676 C CA . THR A 1 88 ? -8.127 7.273 -11.306 1.00 95.06 88 THR A CA 1
ATOM 677 C C . THR A 1 88 ? -7.204 6.967 -12.472 1.00 95.06 88 THR A C 1
ATOM 679 O O . THR A 1 88 ? -6.851 5.818 -12.712 1.00 95.06 88 THR A O 1
ATOM 682 N N . SER A 1 89 ? -6.800 8.009 -13.195 1.00 94.81 89 SER A N 1
ATOM 683 C CA . SER A 1 89 ? -5.729 7.922 -14.186 1.00 94.81 89 SER A CA 1
ATOM 684 C C . SER A 1 89 ? -4.409 8.326 -13.537 1.00 94.81 89 SER A C 1
ATOM 686 O O . SER A 1 89 ? -4.334 9.364 -12.861 1.00 94.81 89 SER A O 1
ATOM 688 N N . ILE A 1 90 ? -3.387 7.490 -13.703 1.00 94.00 90 ILE A N 1
ATOM 689 C CA . ILE A 1 90 ? -2.025 7.727 -13.226 1.00 94.00 90 ILE A CA 1
ATOM 690 C C . ILE A 1 90 ? -1.119 7.858 -14.447 1.00 94.00 90 ILE A C 1
ATOM 692 O O . ILE A 1 90 ? -1.084 6.965 -15.292 1.00 94.00 90 ILE A O 1
ATOM 696 N N . ALA A 1 91 ? -0.387 8.969 -14.531 1.00 93.19 91 ALA A N 1
ATOM 697 C CA . ALA A 1 91 ? 0.584 9.207 -15.595 1.00 93.19 91 ALA A CA 1
ATOM 698 C C . ALA A 1 91 ? 1.701 8.149 -15.599 1.00 93.19 91 ALA A C 1
ATOM 700 O O . ALA A 1 91 ? 1.881 7.408 -14.628 1.00 93.19 91 ALA A O 1
ATOM 701 N N . ASP A 1 92 ? 2.428 8.076 -16.704 1.00 91.25 92 ASP A N 1
ATOM 702 C CA . ASP A 1 92 ? 3.573 7.194 -16.891 1.00 91.25 92 ASP A CA 1
ATOM 703 C C . ASP A 1 92 ? 4.646 7.420 -15.817 1.00 91.25 92 ASP A C 1
ATOM 705 O O . ASP A 1 92 ? 4.946 8.548 -15.425 1.00 91.25 92 ASP A O 1
ATOM 709 N N . GLY A 1 93 ? 5.176 6.327 -15.265 1.00 87.31 93 GLY A N 1
ATOM 710 C CA . GLY A 1 93 ? 6.170 6.369 -14.184 1.00 87.31 93 GLY A CA 1
ATOM 711 C C . GLY A 1 93 ? 5.718 7.069 -12.891 1.00 87.31 93 GLY A C 1
ATOM 712 O O . GLY A 1 93 ? 6.545 7.314 -12.011 1.00 87.31 93 GLY A O 1
ATOM 713 N N . SER A 1 94 ? 4.435 7.420 -12.763 1.00 91.19 94 SER A N 1
ATOM 714 C CA . SER A 1 94 ? 3.908 8.212 -11.655 1.00 91.19 94 SER A CA 1
ATOM 715 C C . SER A 1 94 ? 3.159 7.356 -10.636 1.00 91.19 94 SER A C 1
ATOM 717 O O . SER A 1 94 ? 2.933 6.156 -10.800 1.00 91.19 94 SER A O 1
ATOM 719 N N . SER A 1 95 ? 2.758 7.983 -9.535 1.00 92.75 95 SER A N 1
ATOM 720 C CA . SER A 1 95 ? 2.025 7.320 -8.466 1.00 92.75 95 SER A CA 1
ATOM 721 C C . SER A 1 95 ? 1.042 8.257 -7.786 1.00 92.75 95 SER A C 1
ATOM 723 O O . SER A 1 95 ? 1.287 9.460 -7.707 1.00 92.75 95 SER A O 1
ATOM 725 N N . LYS A 1 96 ? -0.043 7.697 -7.251 1.00 93.94 96 LYS A N 1
ATOM 726 C CA . LYS A 1 96 ? -1.011 8.420 -6.423 1.00 93.94 96 LYS A CA 1
ATOM 727 C C . LYS A 1 96 ? -1.078 7.815 -5.035 1.00 93.94 96 LYS A C 1
ATOM 729 O O . LYS A 1 96 ? -1.216 6.603 -4.892 1.00 93.94 96 LYS A O 1
ATOM 734 N N . THR A 1 97 ? -1.005 8.675 -4.029 1.00 94.62 97 THR A N 1
ATOM 735 C CA . THR A 1 97 ? -1.084 8.297 -2.619 1.00 94.62 97 THR A CA 1
ATOM 736 C C . THR A 1 97 ? -2.413 8.758 -2.047 1.00 94.62 97 THR A C 1
ATOM 738 O O . THR A 1 97 ? -2.809 9.905 -2.245 1.00 94.62 97 THR A O 1
ATOM 741 N N . TYR A 1 98 ? -3.065 7.876 -1.305 1.00 93.94 98 TYR A N 1
ATOM 742 C CA . TYR A 1 98 ? -4.304 8.126 -0.588 1.00 93.94 98 TYR A CA 1
ATOM 743 C C . TYR A 1 98 ? -4.065 7.894 0.899 1.00 93.94 98 TYR A C 1
ATOM 745 O O . TYR A 1 98 ? -3.375 6.949 1.286 1.00 93.94 98 TYR A O 1
ATOM 753 N N . GLN A 1 99 ? -4.623 8.772 1.725 1.00 93.88 99 GLN A N 1
ATOM 754 C CA . GLN A 1 99 ? -4.561 8.672 3.177 1.00 93.88 99 GLN A CA 1
ATOM 755 C C . GLN A 1 99 ? -5.980 8.667 3.721 1.00 93.88 99 GLN A C 1
ATOM 757 O O . GLN A 1 99 ? -6.800 9.496 3.326 1.00 93.88 99 GLN A O 1
ATOM 762 N N . TYR A 1 100 ? -6.256 7.739 4.626 1.00 90.38 100 TYR A N 1
ATOM 763 C CA . TYR A 1 100 ? -7.561 7.584 5.234 1.00 90.38 100 TYR A CA 1
ATOM 764 C C . TYR A 1 100 ? -7.429 7.460 6.746 1.00 90.38 100 TYR A C 1
ATOM 766 O O . TYR A 1 100 ? -6.640 6.658 7.246 1.00 90.38 100 TYR A O 1
ATOM 774 N N . VAL A 1 101 ? -8.222 8.246 7.471 1.00 90.94 101 VAL A N 1
ATOM 775 C CA . VAL A 1 101 ? -8.305 8.179 8.931 1.00 90.94 101 VAL A CA 1
ATOM 776 C C . VAL A 1 101 ? -9.451 7.244 9.298 1.00 90.94 101 VAL A C 1
ATOM 778 O O . VAL A 1 101 ? -10.622 7.595 9.172 1.00 90.94 101 VAL A O 1
ATOM 781 N N . TYR A 1 102 ? -9.110 6.047 9.755 1.00 87.69 102 TYR A N 1
ATOM 782 C CA . TYR A 1 102 ? -10.058 5.056 10.233 1.00 87.69 102 TYR A CA 1
ATOM 783 C C . TYR A 1 102 ? -10.268 5.221 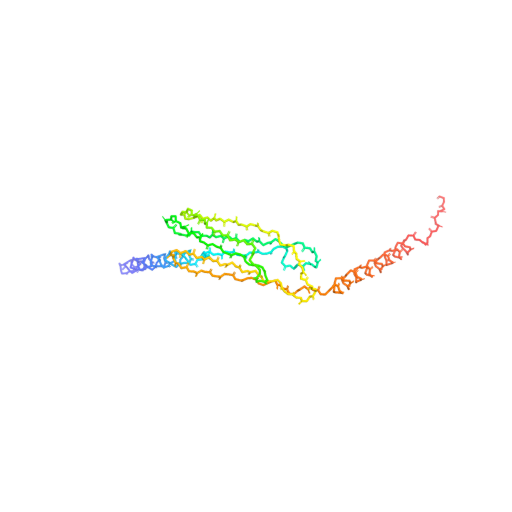11.739 1.00 87.69 102 TYR A C 1
ATOM 785 O O . TYR A 1 102 ? -9.332 5.112 12.534 1.00 87.69 102 TYR A O 1
ATOM 793 N N . LYS A 1 103 ? -11.511 5.493 12.145 1.00 86.00 103 LYS A N 1
ATOM 794 C CA . LYS A 1 103 ? -11.894 5.449 13.559 1.00 86.00 103 LYS A CA 1
ATOM 795 C C . LYS A 1 103 ? -11.944 3.989 13.964 1.00 86.00 103 LYS A C 1
ATOM 797 O O . LYS A 1 103 ? -12.762 3.265 13.423 1.00 86.00 103 LYS A O 1
ATOM 802 N N . ASN A 1 104 ? -11.065 3.579 14.866 1.00 77.81 104 ASN A N 1
ATOM 803 C CA . ASN A 1 104 ? -10.902 2.190 15.258 1.00 77.81 104 ASN A CA 1
ATOM 804 C C . ASN A 1 104 ? -12.014 1.735 16.232 1.00 77.81 104 ASN A C 1
ATOM 806 O O . ASN A 1 104 ? -11.961 2.137 17.396 1.00 77.81 104 ASN A O 1
ATOM 810 N N . PRO A 1 105 ? -12.989 0.898 15.814 1.00 73.81 105 PRO A N 1
ATOM 811 C CA . PRO A 1 105 ? -14.011 0.370 16.719 1.00 73.81 105 PRO A CA 1
ATOM 812 C C . PRO A 1 105 ? -13.574 -0.926 17.427 1.00 73.81 105 PRO A C 1
ATOM 814 O O . PRO A 1 105 ? -14.356 -1.495 18.181 1.00 73.81 105 PRO A O 1
ATOM 817 N N . VAL A 1 106 ? -12.375 -1.435 17.130 1.00 72.81 106 VAL A N 1
ATOM 818 C CA . VAL A 1 106 ? -11.946 -2.801 17.453 1.00 72.81 106 VAL A CA 1
ATOM 819 C C . VAL A 1 106 ? -11.555 -2.928 18.924 1.00 72.81 106 VAL A C 1
ATOM 821 O O . VAL A 1 106 ? -10.820 -2.089 19.453 1.00 72.81 106 VAL A O 1
ATOM 824 N N . ALA A 1 107 ? -12.040 -3.994 19.567 1.00 69.31 107 ALA A N 1
ATOM 825 C CA . ALA A 1 107 ? -11.791 -4.282 20.975 1.00 69.31 107 ALA A CA 1
ATOM 826 C C . ALA A 1 107 ? -10.385 -4.873 21.209 1.00 69.31 107 ALA A C 1
ATOM 828 O O . ALA A 1 107 ? -9.702 -5.335 20.291 1.00 69.31 107 ALA A O 1
ATOM 829 N N . LEU A 1 108 ? -9.938 -4.886 22.469 1.00 68.19 108 LEU A N 1
ATOM 830 C CA . LEU A 1 108 ? -8.661 -5.493 22.861 1.00 68.19 108 LEU A CA 1
ATOM 831 C C . LEU A 1 108 ? -8.566 -6.961 22.401 1.00 68.19 108 LEU A C 1
ATOM 833 O O . LEU A 1 108 ? -9.475 -7.755 22.624 1.00 68.19 108 LEU A O 1
ATOM 837 N N . GLY A 1 109 ? -7.431 -7.336 21.803 1.00 65.56 109 GLY A N 1
ATOM 838 C CA . GLY A 1 109 ? -7.155 -8.695 21.320 1.00 65.56 109 GLY A CA 1
ATOM 839 C C . GLY A 1 109 ? -7.583 -8.992 19.877 1.00 65.56 109 GLY A C 1
ATOM 840 O O . GLY A 1 109 ? -7.105 -9.972 19.302 1.00 65.56 109 GLY A O 1
ATOM 841 N N . GLU A 1 110 ? -8.405 -8.148 19.256 1.00 75.44 110 GLU A N 1
ATOM 842 C CA . GLU A 1 110 ? -8.763 -8.279 17.840 1.00 75.44 110 GLU A CA 1
ATOM 843 C C . GLU A 1 110 ? -7.664 -7.698 16.920 1.00 75.44 110 GLU A C 1
ATOM 845 O O . GLU A 1 110 ? -6.646 -7.177 17.381 1.00 75.44 110 GLU A O 1
ATOM 850 N N . ARG A 1 111 ? -7.798 -7.854 15.598 1.00 82.25 111 ARG A N 1
ATOM 851 C CA . ARG A 1 111 ? -6.830 -7.348 14.607 1.00 82.25 111 ARG A CA 1
ATOM 852 C C . ARG A 1 111 ? -7.555 -6.507 13.573 1.00 82.25 111 ARG A C 1
ATOM 854 O O . ARG A 1 111 ? -8.623 -6.898 13.113 1.00 82.25 111 ARG A O 1
ATOM 861 N N . LEU A 1 112 ? -6.944 -5.402 13.161 1.00 87.19 112 LEU A N 1
ATOM 862 C CA . LEU A 1 112 ? -7.406 -4.656 12.001 1.00 87.19 112 LEU A CA 1
ATOM 863 C C . LEU A 1 112 ? -6.906 -5.330 10.730 1.00 87.19 112 LEU A C 1
ATOM 865 O O . LEU A 1 112 ? -5.731 -5.682 10.634 1.00 87.19 112 LEU A O 1
ATOM 869 N N . ASN A 1 113 ? -7.776 -5.473 9.740 1.00 91.31 113 ASN A N 1
ATOM 870 C CA . ASN A 1 113 ? -7.402 -5.927 8.411 1.00 91.31 113 ASN A CA 1
ATOM 871 C C . ASN A 1 113 ? -7.703 -4.839 7.385 1.00 91.31 113 ASN A C 1
ATOM 873 O O . ASN A 1 113 ? -8.834 -4.380 7.280 1.00 91.31 113 ASN A O 1
ATOM 877 N N . PHE A 1 114 ? -6.704 -4.456 6.608 1.00 93.44 114 PHE A N 1
ATOM 878 C CA . PHE A 1 114 ? -6.829 -3.477 5.541 1.00 93.44 114 PHE A CA 1
ATOM 879 C C . PHE A 1 114 ? -6.581 -4.164 4.210 1.00 93.44 114 PHE A C 1
ATOM 881 O O . PHE A 1 114 ? -5.582 -4.863 4.054 1.00 93.44 114 PHE A O 1
ATOM 888 N N . VAL A 1 115 ? -7.470 -3.957 3.244 1.00 95.25 115 VAL A N 1
ATOM 889 C CA . VAL A 1 115 ? -7.361 -4.566 1.915 1.00 95.25 115 VAL A CA 1
ATOM 890 C C . VAL A 1 115 ? -7.521 -3.490 0.856 1.00 95.25 115 VAL A C 1
ATOM 892 O O . VAL A 1 115 ? -8.492 -2.741 0.860 1.00 95.25 115 VAL A O 1
ATOM 895 N N . VAL A 1 116 ? -6.571 -3.422 -0.070 1.00 96.25 116 VAL A N 1
ATOM 896 C CA . VAL A 1 116 ? -6.654 -2.581 -1.265 1.00 96.25 116 VAL A CA 1
ATOM 897 C C . VAL A 1 116 ? -6.753 -3.498 -2.471 1.00 96.25 116 VAL A C 1
ATOM 899 O O . VAL A 1 116 ? -5.850 -4.295 -2.726 1.00 96.25 116 VAL A O 1
ATOM 902 N N . ARG A 1 117 ? -7.842 -3.362 -3.222 1.00 95.69 117 ARG A N 1
ATOM 903 C CA . ARG A 1 117 ? -8.031 -3.996 -4.525 1.00 95.69 117 ARG A CA 1
ATOM 904 C C . ARG A 1 117 ? -7.838 -2.952 -5.6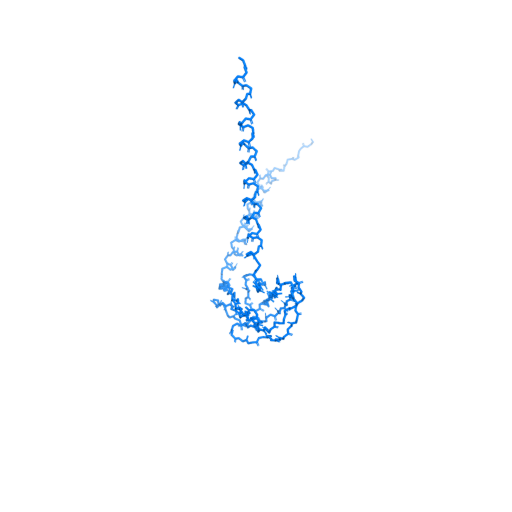04 1.00 95.69 117 ARG A C 1
ATOM 906 O O . ARG A 1 117 ? -8.423 -1.876 -5.525 1.00 95.69 117 ARG A O 1
ATOM 913 N N . MET A 1 118 ? -7.048 -3.274 -6.615 1.00 93.94 118 MET A N 1
ATOM 914 C CA . MET A 1 118 ? -6.931 -2.483 -7.831 1.00 93.94 118 MET A CA 1
ATOM 915 C C . MET A 1 118 ? -7.298 -3.354 -9.030 1.00 93.94 118 MET A C 1
ATOM 917 O O . MET A 1 118 ? -6.932 -4.527 -9.092 1.00 93.94 118 MET A O 1
ATOM 921 N N . LYS A 1 119 ? -7.971 -2.753 -10.001 1.00 94.88 119 LYS A N 1
ATOM 922 C CA . LYS A 1 119 ? -8.229 -3.325 -11.316 1.00 94.88 119 LYS A CA 1
ATOM 923 C C . LYS A 1 119 ? -7.720 -2.372 -12.375 1.00 94.88 119 LYS A C 1
ATOM 925 O O . LYS A 1 119 ? -7.964 -1.166 -12.304 1.00 94.88 119 LYS A O 1
ATOM 930 N N . SER A 1 120 ? -6.999 -2.912 -13.341 1.00 92.75 120 SER A N 1
ATOM 931 C CA . SER A 1 120 ? -6.432 -2.161 -14.454 1.00 92.75 120 SER A CA 1
ATOM 932 C C . SER A 1 120 ? -6.434 -3.022 -15.711 1.00 92.75 120 SER A C 1
ATOM 934 O O . SER A 1 120 ? -6.556 -4.241 -15.630 1.00 92.75 120 SER A O 1
ATOM 936 N N . GLU A 1 121 ? -6.210 -2.415 -16.874 1.00 88.31 121 GLU A N 1
ATOM 937 C CA . GLU A 1 121 ? -6.065 -3.156 -18.139 1.00 88.31 121 GLU A CA 1
ATOM 938 C C . GLU A 1 121 ? -4.918 -4.180 -18.115 1.00 88.31 121 GLU A C 1
ATOM 940 O O . GLU A 1 121 ? -4.902 -5.129 -18.893 1.00 88.31 121 GLU A O 1
ATOM 945 N N . ARG A 1 122 ? -3.950 -4.002 -17.209 1.00 83.44 122 ARG A N 1
ATOM 946 C CA . ARG A 1 122 ? -2.796 -4.896 -17.043 1.00 83.44 122 ARG A CA 1
ATOM 947 C C . ARG A 1 122 ? -3.064 -6.073 -16.114 1.00 83.44 122 ARG A C 1
ATOM 949 O O . ARG A 1 122 ? -2.237 -6.978 -16.049 1.00 83.44 122 ARG A O 1
ATOM 956 N N . GLY A 1 123 ? -4.178 -6.041 -15.392 1.00 86.81 123 GLY A N 1
ATOM 957 C CA . GLY A 1 123 ? -4.551 -7.059 -14.428 1.00 86.81 123 GLY A CA 1
ATOM 958 C C . GLY A 1 123 ? -5.096 -6.487 -13.128 1.00 86.81 123 GLY A C 1
ATOM 959 O O . GLY A 1 123 ? -5.094 -5.270 -12.882 1.00 86.81 123 GLY A O 1
ATOM 960 N N . ASP A 1 124 ? -5.536 -7.427 -12.302 1.00 91.62 124 ASP A N 1
ATOM 961 C CA . ASP A 1 124 ? -6.100 -7.195 -10.984 1.00 91.62 124 ASP A CA 1
ATOM 962 C C . ASP A 1 124 ? -5.032 -7.481 -9.923 1.00 91.62 124 ASP A C 1
ATOM 964 O O . ASP A 1 124 ? -4.336 -8.497 -9.984 1.00 91.62 124 ASP A O 1
ATOM 968 N N . TYR A 1 125 ? -4.908 -6.591 -8.941 1.00 90.94 125 TYR A N 1
ATOM 969 C CA . TYR A 1 125 ? -3.997 -6.767 -7.812 1.00 90.94 125 TYR A CA 1
ATOM 970 C C . TYR A 1 125 ? -4.731 -6.541 -6.499 1.00 90.94 125 TYR A C 1
ATOM 972 O O . TYR A 1 125 ? -5.535 -5.619 -6.363 1.00 90.94 125 TYR A O 1
ATOM 980 N N . GLU A 1 126 ? -4.407 -7.362 -5.509 1.00 92.19 126 GLU A N 1
ATOM 981 C CA . GLU A 1 126 ? -4.915 -7.235 -4.150 1.00 92.19 126 GLU A CA 1
ATOM 982 C C . GLU A 1 126 ? -3.737 -7.200 -3.178 1.00 92.19 126 GLU A C 1
ATOM 984 O O . GLU A 1 126 ? -2.824 -8.025 -3.252 1.00 92.19 126 GLU A O 1
ATOM 989 N N . LYS A 1 127 ? -3.748 -6.228 -2.265 1.00 92.06 127 LYS A N 1
ATOM 990 C CA . LYS A 1 127 ? -2.788 -6.139 -1.167 1.00 92.06 127 LYS A CA 1
ATOM 991 C C . LYS A 1 127 ? -3.554 -6.075 0.144 1.00 92.06 127 LYS A C 1
ATOM 993 O O . LYS A 1 127 ? -4.345 -5.158 0.353 1.00 92.06 127 LYS A O 1
ATOM 998 N N . SER A 1 128 ? -3.287 -7.029 1.027 1.00 92.12 128 SER A N 1
ATOM 999 C CA . SER A 1 128 ? -3.832 -7.069 2.381 1.00 92.12 128 SER A CA 1
ATOM 1000 C C . SER A 1 128 ? -2.738 -6.809 3.412 1.00 92.12 128 SER A C 1
ATOM 1002 O O . SER A 1 128 ? -1.631 -7.338 3.290 1.00 92.12 128 SER A O 1
ATOM 1004 N N . LEU A 1 129 ? -3.055 -6.043 4.450 1.00 89.94 129 LEU A N 1
ATOM 1005 C CA . LEU A 1 129 ? -2.200 -5.825 5.609 1.00 89.94 129 LEU A CA 1
ATOM 1006 C C . LEU A 1 129 ? -3.036 -5.994 6.875 1.00 89.94 129 LEU A C 1
ATOM 1008 O O . LEU A 1 129 ? -4.036 -5.304 7.060 1.00 89.94 129 LEU A O 1
ATOM 1012 N N . SER A 1 130 ? -2.601 -6.881 7.763 1.00 86.00 130 SER A N 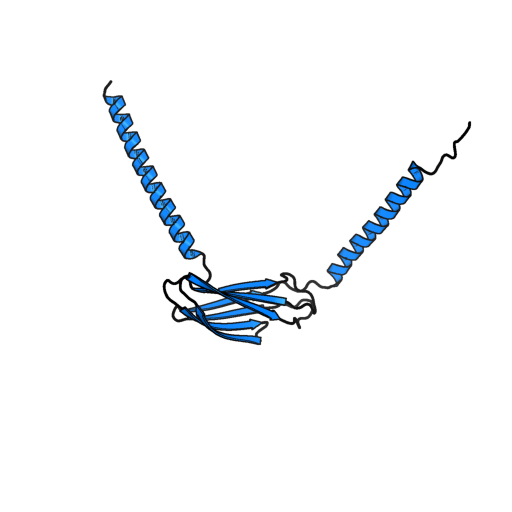1
ATOM 1013 C CA . SER A 1 130 ? -3.224 -7.051 9.073 1.00 86.00 130 SER A CA 1
ATOM 1014 C C . SER A 1 130 ? -2.354 -6.425 10.155 1.00 86.00 130 SER A C 1
ATOM 1016 O O . SER A 1 130 ? -1.140 -6.636 10.175 1.00 86.00 130 SER A O 1
ATOM 1018 N N . SER A 1 131 ? -2.965 -5.663 11.060 1.00 81.50 131 SER A N 1
ATOM 1019 C CA . SER A 1 131 ? -2.275 -5.146 12.235 1.00 81.50 131 SER A CA 1
ATOM 1020 C C . SER A 1 131 ? -1.929 -6.293 13.193 1.00 81.50 131 SER A C 1
ATOM 1022 O O . SER A 1 131 ? -2.631 -7.315 13.232 1.00 81.50 131 SER A O 1
ATOM 1024 N N . PRO A 1 132 ? -0.879 -6.138 14.015 1.00 77.44 132 PRO A N 1
ATOM 1025 C CA . PRO A 1 132 ? -0.711 -7.001 15.172 1.00 77.44 132 PRO A CA 1
ATOM 1026 C C . PRO A 1 132 ? -1.941 -6.895 16.101 1.00 77.44 132 PRO A C 1
ATOM 1028 O O . PRO A 1 132 ? -2.662 -5.890 16.052 1.00 77.44 132 PRO A O 1
ATOM 1031 N N . PRO A 1 133 ? -2.198 -7.920 16.936 1.00 73.44 133 PRO A N 1
ATOM 1032 C CA . PRO A 1 133 ? -3.243 -7.855 17.953 1.00 73.44 133 PRO A CA 1
ATOM 1033 C C . PRO A 1 133 ? -3.018 -6.682 18.909 1.00 73.44 133 PRO A C 1
ATOM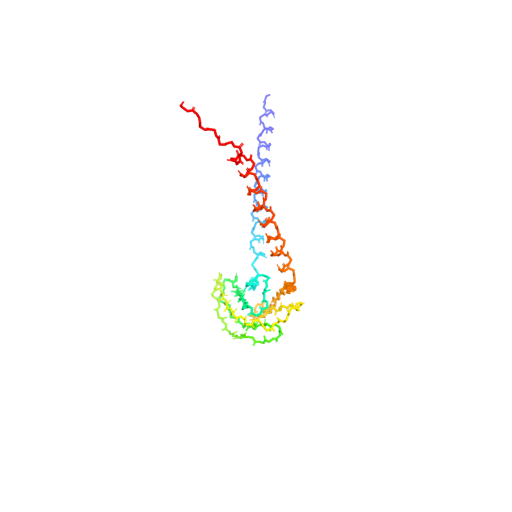 1035 O O . PRO A 1 133 ? -1.874 -6.402 19.279 1.00 73.44 133 PRO A O 1
ATOM 1038 N N . TYR A 1 134 ? -4.103 -6.048 19.358 1.00 69.75 134 TYR A N 1
ATOM 1039 C CA . TYR A 1 134 ? -4.025 -5.018 20.397 1.00 69.75 134 TYR A CA 1
ATOM 1040 C C . TYR A 1 134 ? -3.483 -5.633 21.691 1.00 69.75 134 TYR A C 1
ATOM 1042 O O . TYR A 1 134 ? -4.078 -6.596 22.193 1.00 69.75 134 TYR A O 1
ATOM 1050 N N . PRO A 1 135 ? -2.378 -5.111 22.255 1.00 67.06 135 PRO A N 1
ATOM 1051 C CA . PRO A 1 135 ? -1.880 -5.604 23.526 1.00 67.06 135 PRO A CA 1
ATOM 1052 C C . PRO A 1 135 ? -2.917 -5.311 24.622 1.00 67.06 135 PRO A C 1
ATOM 1054 O O . PRO A 1 135 ? -3.464 -4.205 24.661 1.00 67.06 135 PRO A O 1
ATOM 1057 N N . PRO A 1 136 ? -3.198 -6.261 25.530 1.00 62.44 136 PRO A N 1
ATOM 1058 C CA . PRO A 1 136 ? -4.091 -6.004 26.652 1.00 62.44 136 PRO A CA 1
ATOM 1059 C C . PRO A 1 136 ? -3.533 -4.859 27.503 1.00 62.44 136 PRO A C 1
ATOM 1061 O O . PRO A 1 136 ? -2.339 -4.842 27.817 1.00 62.44 136 PRO A O 1
ATOM 1064 N N . GLN A 1 137 ? -4.393 -3.919 27.914 1.00 56.59 137 GLN A N 1
ATOM 1065 C CA . GLN A 1 137 ? -3.983 -2.721 28.667 1.00 56.59 137 GLN A CA 1
ATOM 1066 C C . GLN A 1 137 ? -3.130 -3.047 29.906 1.00 56.59 137 GLN A C 1
ATOM 1068 O O . GLN A 1 137 ? -2.216 -2.292 30.235 1.00 56.59 137 GLN A O 1
ATOM 1073 N N . VAL A 1 138 ? -3.350 -4.210 30.529 1.00 54.75 138 VAL A N 1
ATOM 1074 C CA . VAL A 1 138 ? -2.598 -4.708 31.692 1.00 54.75 138 VAL A CA 1
ATOM 1075 C C . VAL A 1 138 ? -1.079 -4.725 31.453 1.00 54.75 138 VAL A C 1
ATOM 1077 O O . VAL A 1 138 ? -0.305 -4.446 32.364 1.00 54.75 138 VAL A O 1
ATOM 1080 N N . TRP A 1 139 ? -0.628 -4.986 30.222 1.00 51.81 139 TRP A N 1
ATOM 1081 C CA . TRP A 1 139 ? 0.800 -5.004 29.884 1.00 51.81 139 TRP A CA 1
ATOM 1082 C C . TRP A 1 139 ? 1.417 -3.600 29.881 1.00 51.81 139 TRP A C 1
ATOM 1084 O O . TRP A 1 139 ? 2.581 -3.449 30.245 1.00 51.81 139 TRP A O 1
ATOM 1094 N N . SER A 1 140 ? 0.637 -2.562 29.557 1.00 49.72 140 SER A N 1
ATOM 1095 C CA . SER A 1 140 ? 1.078 -1.170 29.725 1.00 49.72 140 SER A CA 1
ATOM 1096 C C . SER A 1 140 ? 1.184 -0.798 31.207 1.00 49.72 140 SER A C 1
ATOM 1098 O O . SER A 1 140 ? 2.178 -0.208 31.629 1.00 49.72 140 SER A O 1
ATOM 1100 N N . SER A 1 141 ? 0.219 -1.243 32.019 1.00 51.00 141 SER A N 1
ATOM 1101 C CA . SER A 1 141 ? 0.179 -0.986 33.458 1.00 51.00 141 SER A CA 1
ATOM 1102 C C . SER A 1 141 ? 1.358 -1.612 34.200 1.00 51.00 141 SER A C 1
ATOM 1104 O O . SER A 1 141 ? 1.902 -0.970 35.093 1.00 51.00 141 SER A O 1
ATOM 1106 N N . PHE A 1 142 ? 1.811 -2.812 33.821 1.00 57.16 142 PHE A N 1
ATOM 1107 C CA . PHE A 1 142 ? 2.997 -3.430 34.427 1.00 57.16 142 PHE A CA 1
ATOM 1108 C C . PHE A 1 142 ? 4.292 -2.673 34.119 1.00 57.16 142 PHE A C 1
ATOM 1110 O O . PHE A 1 142 ? 5.117 -2.508 35.015 1.00 57.16 142 PHE A O 1
ATOM 1117 N N . VAL A 1 143 ? 4.471 -2.169 32.894 1.00 56.34 143 VAL A N 1
ATOM 1118 C CA . VAL A 1 143 ? 5.661 -1.376 32.537 1.00 56.34 143 VAL A CA 1
ATOM 1119 C C . VAL A 1 143 ? 5.665 -0.046 33.295 1.00 56.34 143 VAL A C 1
ATOM 1121 O O . VAL A 1 143 ? 6.682 0.332 33.879 1.00 56.34 143 VAL A O 1
ATOM 1124 N N . SER A 1 144 ? 4.515 0.629 33.378 1.00 49.72 144 SER A N 1
ATOM 1125 C CA . SER A 1 144 ? 4.373 1.851 34.174 1.00 49.72 144 SER A CA 1
ATOM 1126 C C . SER A 1 144 ? 4.566 1.594 35.673 1.00 49.72 144 SER A C 1
ATOM 1128 O O . SER A 1 144 ? 5.278 2.352 36.328 1.00 49.72 144 SER A O 1
A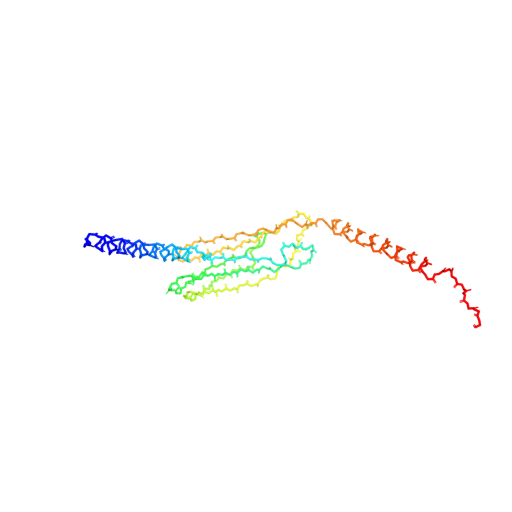TOM 1130 N N . PHE A 1 145 ? 4.032 0.498 36.216 1.00 57.66 145 PHE A N 1
ATOM 1131 C CA . PHE A 1 145 ? 4.217 0.126 37.621 1.00 57.66 145 PHE A CA 1
ATOM 1132 C C . PHE A 1 145 ? 5.677 -0.216 37.941 1.00 57.66 145 PHE A C 1
ATOM 1134 O O . PHE A 1 145 ? 6.212 0.249 38.945 1.00 57.66 145 PHE A O 1
ATOM 1141 N N . ALA A 1 146 ? 6.363 -0.950 37.061 1.00 55.03 146 ALA A N 1
ATOM 1142 C CA . ALA A 1 146 ? 7.786 -1.242 37.208 1.00 55.03 146 ALA A CA 1
ATOM 1143 C C . ALA A 1 146 ? 8.638 0.040 37.174 1.00 55.03 146 ALA A C 1
ATOM 1145 O O . ALA A 1 146 ? 9.549 0.188 37.991 1.00 55.03 146 ALA A O 1
ATOM 1146 N N . SER A 1 147 ? 8.315 0.996 36.292 1.00 54.94 147 SER A N 1
ATOM 1147 C CA . SER A 1 147 ? 9.003 2.296 36.209 1.00 54.94 147 SER A CA 1
ATOM 1148 C C . SER A 1 147 ? 8.735 3.210 37.414 1.00 54.94 147 SER A C 1
ATOM 1150 O O . SER A 1 147 ? 9.646 3.880 37.906 1.00 54.94 147 SER A O 1
ATOM 1152 N N . PHE A 1 148 ? 7.514 3.191 37.959 1.00 56.97 148 PHE A N 1
ATOM 1153 C CA . PHE A 1 148 ? 7.180 3.900 39.193 1.00 56.97 148 PHE A CA 1
ATOM 1154 C C . PHE A 1 148 ? 7.907 3.283 40.393 1.00 56.97 148 PHE A C 1
ATOM 1156 O O . PHE A 1 148 ? 8.536 3.997 41.171 1.00 56.97 148 PHE A O 1
ATOM 1163 N N . SER A 1 149 ? 7.906 1.951 40.505 1.00 49.28 149 SER A N 1
ATOM 1164 C CA . SER A 1 149 ? 8.576 1.241 41.597 1.00 49.28 149 SER A CA 1
ATOM 1165 C C . SER A 1 149 ? 10.090 1.461 41.588 1.00 49.28 149 SER A C 1
ATOM 1167 O O . SER A 1 149 ? 10.686 1.652 42.647 1.00 49.28 149 SER A O 1
ATOM 1169 N N . THR A 1 150 ? 10.720 1.480 40.410 1.00 55.31 150 THR A N 1
ATOM 1170 C CA . THR A 1 150 ? 12.153 1.796 40.284 1.00 55.31 150 THR A CA 1
ATOM 1171 C C . THR A 1 150 ? 12.448 3.269 40.549 1.00 55.31 150 THR A C 1
ATOM 1173 O O . THR A 1 150 ? 13.459 3.560 41.179 1.00 55.31 150 THR A O 1
ATOM 1176 N N . SER A 1 151 ? 11.568 4.199 40.169 1.00 55.91 151 SER A N 1
ATOM 1177 C CA . SER A 1 151 ? 11.755 5.627 40.476 1.00 55.91 151 SER A CA 1
ATOM 1178 C C . SER A 1 151 ? 11.659 5.915 41.976 1.00 55.91 151 SER A C 1
ATOM 1180 O O . SER A 1 151 ? 12.497 6.639 42.506 1.00 55.91 151 SER A O 1
ATOM 1182 N N . VAL A 1 152 ? 10.701 5.306 42.686 1.00 54.38 152 VAL A N 1
ATOM 1183 C CA . VAL A 1 152 ? 10.570 5.451 44.147 1.00 54.38 152 VAL A CA 1
ATOM 1184 C C . VAL A 1 152 ? 11.754 4.806 44.875 1.00 54.38 152 VAL A C 1
ATOM 1186 O O . VAL A 1 152 ? 12.324 5.426 45.772 1.00 54.38 152 VAL A O 1
ATOM 1189 N N . MET A 1 153 ? 12.189 3.610 44.458 1.00 55.62 153 MET A N 1
ATOM 1190 C CA . MET A 1 153 ? 13.387 2.978 45.027 1.00 55.62 153 MET A CA 1
ATOM 1191 C C . MET A 1 153 ? 14.660 3.794 44.766 1.00 55.62 153 MET A C 1
ATOM 1193 O O . MET A 1 153 ? 15.476 3.946 45.674 1.00 55.62 153 MET A O 1
ATOM 1197 N N . ASN A 1 154 ? 14.826 4.363 43.568 1.00 49.78 154 ASN A N 1
ATOM 1198 C CA . ASN A 1 154 ? 15.988 5.190 43.244 1.00 49.78 154 ASN A CA 1
ATOM 1199 C C . ASN A 1 154 ? 15.969 6.526 44.012 1.00 49.78 154 ASN A C 1
ATOM 1201 O O . ASN A 1 154 ? 17.012 6.996 44.465 1.00 49.78 154 ASN A O 1
ATOM 1205 N N . PHE A 1 155 ? 14.788 7.112 44.243 1.00 49.53 155 PHE A N 1
ATOM 1206 C CA . PHE A 1 155 ? 14.641 8.312 45.072 1.00 49.53 155 PHE A CA 1
ATOM 1207 C C . PHE A 1 155 ? 15.010 8.036 46.538 1.00 49.53 155 PHE A C 1
ATOM 1209 O O . PHE A 1 155 ? 15.741 8.818 47.144 1.00 49.53 155 PHE A O 1
ATOM 1216 N N . MET A 1 156 ? 14.597 6.888 47.090 1.00 53.25 156 MET A N 1
ATOM 1217 C CA . MET A 1 156 ? 15.002 6.470 48.438 1.00 53.25 156 MET A CA 1
ATOM 1218 C C . MET A 1 156 ? 16.510 6.197 48.533 1.00 53.25 156 MET A C 1
ATOM 1220 O O . MET A 1 156 ? 17.147 6.644 49.486 1.00 53.25 156 MET A O 1
ATOM 1224 N N . ALA A 1 157 ? 17.115 5.537 47.542 1.00 51.34 157 ALA A N 1
ATOM 1225 C CA . ALA A 1 157 ? 18.560 5.291 47.518 1.00 51.34 157 ALA A CA 1
ATOM 1226 C C . ALA A 1 157 ? 19.378 6.595 47.426 1.00 51.34 157 ALA A C 1
ATOM 1228 O O . ALA A 1 157 ? 20.373 6.755 48.132 1.00 51.34 157 ALA A O 1
ATOM 1229 N N . THR A 1 158 ? 18.927 7.560 46.618 1.00 53.91 158 THR A N 1
ATOM 1230 C CA . THR A 1 158 ? 19.619 8.848 46.438 1.00 53.91 158 THR A CA 1
ATOM 1231 C C . THR A 1 158 ? 19.476 9.744 47.673 1.00 53.91 158 THR A C 1
ATOM 1233 O O . THR A 1 158 ? 20.444 10.376 48.091 1.00 53.91 158 THR A O 1
ATOM 1236 N N . MET A 1 159 ? 18.303 9.761 48.315 1.00 52.78 159 MET A N 1
ATOM 1237 C CA . MET A 1 159 ? 18.084 10.519 49.551 1.00 52.78 159 MET A CA 1
ATOM 1238 C C . MET A 1 159 ? 18.886 9.934 50.721 1.00 52.78 159 MET A C 1
ATOM 1240 O O . MET A 1 159 ? 19.487 10.691 51.479 1.00 52.78 159 MET A O 1
ATOM 1244 N N . THR A 1 160 ? 18.987 8.601 50.805 1.00 56.31 160 THR A N 1
ATOM 1245 C CA . THR A 1 160 ? 19.837 7.929 51.802 1.00 56.31 160 THR A CA 1
ATOM 1246 C C . THR A 1 160 ? 21.311 8.269 51.573 1.00 56.31 160 THR A C 1
ATOM 1248 O O . THR A 1 160 ? 21.980 8.649 52.525 1.00 56.31 160 THR A O 1
ATOM 1251 N N . TYR A 1 161 ? 21.799 8.250 50.322 1.00 52.81 161 TYR A N 1
ATOM 1252 C CA . TYR A 1 161 ? 23.179 8.630 49.984 1.00 52.81 161 TYR A CA 1
ATOM 1253 C C . TYR A 1 161 ? 23.515 10.065 50.426 1.00 52.81 161 TYR A C 1
ATOM 1255 O O . TYR A 1 161 ? 24.480 10.258 51.162 1.00 52.81 161 TYR A O 1
ATOM 1263 N N . TYR A 1 162 ? 22.686 11.064 50.088 1.00 50.94 162 TYR A N 1
ATOM 1264 C CA . TYR A 1 162 ? 22.912 12.453 50.524 1.00 50.94 162 TYR A CA 1
ATOM 1265 C C . TYR A 1 162 ? 22.860 12.624 52.048 1.00 50.94 162 TYR A C 1
ATOM 1267 O O . TYR A 1 162 ? 23.645 13.394 52.603 1.00 50.94 162 TYR A O 1
ATOM 1275 N N . GLN A 1 163 ? 21.980 11.888 52.729 1.00 52.47 163 GLN A N 1
ATOM 1276 C CA . GLN A 1 163 ? 21.856 11.942 54.182 1.00 52.47 163 GLN A CA 1
ATOM 1277 C C . GLN A 1 163 ? 23.073 11.315 54.886 1.00 52.47 163 GLN A C 1
ATOM 1279 O O . GLN A 1 163 ? 23.527 11.855 55.891 1.00 52.47 163 GLN A O 1
ATOM 1284 N N . THR A 1 164 ? 23.668 10.253 54.330 1.00 53.53 164 THR A N 1
ATOM 1285 C CA . THR A 1 164 ? 24.922 9.670 54.849 1.00 53.53 164 THR A CA 1
ATOM 1286 C C . THR A 1 164 ? 26.190 10.434 54.466 1.00 53.53 164 THR A C 1
ATOM 1288 O O . THR A 1 164 ? 27.157 10.377 55.215 1.00 53.53 164 THR A O 1
ATOM 1291 N N . THR A 1 165 ? 26.233 11.139 53.329 1.00 55.84 165 THR A N 1
ATOM 1292 C CA . THR A 1 165 ? 27.462 11.830 52.882 1.00 55.84 165 THR A CA 1
ATOM 1293 C C . THR A 1 165 ? 27.586 13.260 53.419 1.00 55.84 165 THR A C 1
ATOM 1295 O O . THR A 1 165 ? 28.702 13.741 53.582 1.00 55.84 165 THR A O 1
ATOM 1298 N N . PHE A 1 166 ? 26.476 13.941 53.731 1.00 58.44 166 PHE A N 1
ATOM 1299 C CA . PHE A 1 166 ? 26.493 15.347 54.178 1.00 58.44 166 PHE A CA 1
ATOM 1300 C C . PHE A 1 166 ? 25.801 15.601 55.526 1.00 58.44 166 PHE A C 1
ATOM 1302 O O . PHE A 1 166 ? 25.731 16.743 55.973 1.00 58.44 166 PHE A O 1
ATOM 1309 N N . GLY A 1 167 ? 25.273 14.565 56.178 1.00 53.38 167 GLY A N 1
ATOM 1310 C CA . GLY A 1 167 ? 24.364 14.708 57.313 1.00 53.38 167 GLY A CA 1
ATOM 1311 C C . GLY A 1 167 ? 24.855 14.112 58.625 1.00 53.38 167 GLY A C 1
ATOM 1312 O O . GLY A 1 167 ? 24.036 13.523 59.322 1.00 53.38 167 GLY A O 1
ATOM 1313 N N . SER A 1 168 ? 26.137 14.235 58.988 1.00 53.88 168 SER A N 1
ATOM 1314 C CA . SER A 1 168 ? 26.564 13.897 60.357 1.00 53.88 168 SER A CA 1
ATOM 1315 C C . SER A 1 168 ? 27.909 14.483 60.807 1.00 53.88 168 SER A C 1
ATOM 1317 O O . SER A 1 168 ? 28.683 13.747 61.398 1.00 53.88 168 SER A O 1
ATOM 1319 N N . GLU A 1 169 ? 28.183 15.778 60.611 1.00 50.66 169 GLU A N 1
ATOM 1320 C CA . GLU A 1 169 ? 29.075 16.522 61.528 1.00 50.66 169 GLU A CA 1
ATOM 1321 C C . GLU A 1 169 ? 28.664 18.008 61.617 1.00 50.66 169 GLU A C 1
ATOM 1323 O O . GLU A 1 169 ? 28.815 18.747 60.643 1.00 50.66 169 GLU A O 1
ATOM 1328 N N . PRO A 1 170 ? 28.160 18.498 62.768 1.00 52.78 170 PRO A N 1
ATOM 1329 C CA . PRO A 1 170 ? 28.165 19.918 63.074 1.00 52.78 170 PRO A CA 1
ATOM 1330 C C . PRO A 1 170 ? 29.556 20.263 63.618 1.00 52.78 170 PRO A C 1
ATOM 1332 O O . PRO A 1 170 ? 29.815 20.155 64.814 1.00 52.78 170 PRO A O 1
ATOM 1335 N N . GLY A 1 171 ? 30.468 20.636 62.725 1.00 46.06 171 GLY A N 1
ATOM 1336 C CA . GLY A 1 171 ? 31.831 21.017 63.077 1.00 46.06 171 GLY A CA 1
ATOM 1337 C C . GLY A 1 171 ? 32.180 22.393 62.530 1.00 46.06 171 GLY A C 1
ATOM 1338 O O . GLY A 1 171 ? 32.762 22.499 61.459 1.00 46.06 171 GLY A O 1
ATOM 1339 N N . PHE A 1 172 ? 31.857 23.446 63.278 1.00 43.78 172 PHE A N 1
ATOM 1340 C CA . PHE A 1 172 ? 32.661 24.666 63.251 1.00 43.78 172 PHE A CA 1
ATOM 1341 C C . PHE A 1 172 ? 33.272 24.841 64.635 1.00 43.78 172 PHE A C 1
ATOM 1343 O O . PHE A 1 172 ? 32.552 24.854 65.633 1.00 43.78 172 PHE A O 1
ATOM 1350 N N . ASN A 1 173 ? 34.589 25.014 64.682 1.00 34.06 173 ASN A N 1
ATOM 1351 C CA . ASN A 1 173 ? 35.234 25.724 65.771 1.00 34.06 173 ASN A CA 1
ATOM 1352 C C . ASN A 1 173 ? 36.300 26.645 65.166 1.00 34.06 173 ASN A C 1
ATOM 1354 O O . ASN A 1 173 ? 37.224 26.147 64.533 1.00 34.06 173 ASN A O 1
ATOM 1358 N N . VAL A 1 174 ? 36.080 27.946 65.393 1.00 46.19 174 VAL A N 1
ATOM 1359 C CA . VAL A 1 174 ? 36.992 29.110 65.343 1.00 46.19 174 VAL A CA 1
ATOM 1360 C C . VAL A 1 174 ? 37.814 29.336 64.073 1.00 46.19 174 VAL A C 1
ATOM 1362 O O . VAL A 1 174 ? 38.797 28.605 63.837 1.00 46.19 174 VAL A O 1
#

Secondary structure (DSSP, 8-state):
--HHHHHHHHHHHHHHHHHHHHHHHHHHHHHHHHHH---SEEEEEESSS--TT--EEEEEEEE--SSS-EEEEEEEEETTEEEEEEEEEE-TT-EEEEEEEE---PPTT---EEEEEEEETTEEEEEEEEPPPPPPHHHHHHHHHHHHHHHHHHHHHHHHHHHHHHSS------

Foldseek 3Di:
DVVVVVVVVVVVVVVVVVVVVVVVVVVVVVVVVVVPPDDQKDKDKPPLQDAAQDKIKIKMKGFAQAQAKWKKWKWKDKPNHTDDTDIDIAGHRGMDMDIDTHRDNDDAFDKIKIKMWMQTPVGIDIDIDIGDGHHDVVVVVVVVVVVVVVVVVVVVVVVVVCCVPPPDDPDDDD

pLDDT: mean 78.22, std 17.06, range [34.06, 97.0]

Radius of gyration: 32.35 Å; chains: 1; bounding box: 80×45×93 Å

Sequence (174 aa):
MNSALEQSEDRSTRLKVVIIWLAILLLGSFWLTVRGSSDPVSLAVIPQVPREGEPVIAVFKLNNQSAAPLVISYQFYANGELLMEGITSIADGSSKTYQYVYKNPVALGERLNFVVRMKSERGDYEKSLSSPPYPPQVWSSFVSFASFSTSVMNFMATMTYYQTTFGSEPGFNV